Protein AF-A0A067P922-F1 (afdb_monomer)

Solvent-accessible surface area (backbone atoms only — not comparable to full-atom values): 6542 Å² total; per-residue (Å²): 112,70,49,78,47,72,46,63,47,96,86,69,50,73,76,45,75,48,81,36,69,77,56,89,48,60,68,57,53,52,52,51,50,40,71,73,29,81,43,74,88,63,46,59,56,66,48,82,40,73,64,21,53,58,42,51,52,51,39,58,76,69,64,58,67,82,58,71,74,37,47,38,28,29,45,68,65,44,52,69,72,72,42,60,98,78,45,57,68,38,60,73,63,15,38,50,80,79,38,68,95,58,45,56,96,94,35,110

Radius of gyration: 14.09 Å; Cα contacts (8 Å, |Δi|>4): 123; chains: 1; bounding box: 34×41×30 Å

Structure (mmCIF, N/CA/C/O backbone):
data_AF-A0A067P922-F1
#
_entry.id   AF-A0A067P922-F1
#
loop_
_atom_site.group_PDB
_atom_site.id
_atom_site.type_symbol
_atom_site.label_atom_id
_atom_site.label_alt_id
_atom_site.label_comp_id
_atom_site.label_asym_id
_atom_site.label_entity_id
_atom_site.label_seq_id
_atom_site.pdbx_PDB_ins_code
_atom_site.Cartn_x
_atom_site.Cartn_y
_atom_site.Cartn_z
_atom_site.occupancy
_atom_site.B_iso_or_equiv
_atom_site.auth_seq_id
_atom_site.auth_comp_id
_atom_site.auth_asym_id
_atom_site.auth_atom_id
_atom_site.pdbx_PDB_model_num
ATOM 1 N N . MET A 1 1 ? -0.967 23.518 -3.786 1.00 66.69 1 MET A N 1
ATOM 2 C CA . MET A 1 1 ? -1.425 22.340 -4.551 1.00 66.69 1 MET A CA 1
ATOM 3 C C . MET A 1 1 ? -1.784 21.257 -3.542 1.00 66.69 1 MET A C 1
ATOM 5 O O . MET A 1 1 ? -1.044 21.113 -2.573 1.00 66.69 1 MET A O 1
ATOM 9 N N . HIS A 1 2 ? -2.928 20.592 -3.695 1.00 83.50 2 HIS A N 1
ATOM 10 C CA . HIS A 1 2 ? -3.334 19.458 -2.858 1.00 83.50 2 HIS A CA 1
ATOM 11 C C . HIS A 1 2 ? -3.653 18.267 -3.765 1.00 83.50 2 HIS A C 1
ATOM 13 O O . HIS A 1 2 ? -4.039 18.473 -4.918 1.00 83.50 2 HIS A O 1
ATOM 19 N N . ASN A 1 3 ? -3.468 17.053 -3.263 1.00 88.06 3 ASN A N 1
ATOM 20 C CA . ASN A 1 3 ? -3.899 15.819 -3.911 1.00 88.06 3 ASN A CA 1
ATOM 21 C C . ASN A 1 3 ? -4.869 15.068 -2.995 1.00 88.06 3 ASN A C 1
ATOM 23 O O . ASN A 1 3 ? -4.740 15.095 -1.775 1.00 88.06 3 ASN A O 1
ATOM 27 N N . GLU A 1 4 ? -5.862 14.420 -3.591 1.00 91.50 4 GLU A N 1
ATOM 28 C CA . GLU A 1 4 ? -6.764 13.522 -2.875 1.00 91.50 4 GLU A CA 1
ATOM 29 C C . GLU A 1 4 ? -6.249 12.101 -3.054 1.00 91.50 4 GLU A C 1
ATOM 31 O O . GLU A 1 4 ? -6.148 11.623 -4.184 1.00 91.50 4 GLU A O 1
ATOM 36 N N . GLN A 1 5 ? -5.934 11.442 -1.946 1.00 93.38 5 GLN A N 1
ATOM 37 C CA . GLN A 1 5 ? -5.578 10.034 -1.931 1.00 93.38 5 GLN A CA 1
ATOM 38 C C . GLN A 1 5 ? -6.793 9.196 -1.559 1.00 93.38 5 GLN A C 1
ATOM 40 O O . GLN A 1 5 ? -7.559 9.545 -0.656 1.00 93.38 5 GLN A O 1
ATOM 45 N N . LEU A 1 6 ? -6.973 8.095 -2.281 1.00 95.50 6 LEU A N 1
ATOM 46 C CA . LEU A 1 6 ? -8.076 7.161 -2.100 1.00 95.50 6 LEU A CA 1
ATOM 47 C C . LEU A 1 6 ? -7.512 5.772 -1.832 1.00 95.50 6 LEU A C 1
ATOM 49 O O . LEU A 1 6 ? -6.592 5.335 -2.518 1.00 95.50 6 LEU A O 1
ATOM 53 N N . ILE A 1 7 ? -8.114 5.058 -0.885 1.00 96.38 7 ILE A N 1
ATOM 54 C CA . ILE A 1 7 ? -7.933 3.611 -0.763 1.00 96.38 7 ILE A CA 1
ATOM 55 C C . ILE A 1 7 ? -9.178 2.961 -1.337 1.00 96.38 7 ILE A C 1
ATOM 57 O O . ILE A 1 7 ? -10.299 3.238 -0.903 1.00 96.38 7 ILE A O 1
ATOM 61 N N . VAL A 1 8 ? -8.975 2.114 -2.338 1.00 96.19 8 VAL A N 1
ATOM 62 C CA . VAL A 1 8 ? -10.048 1.506 -3.120 1.00 96.19 8 VAL A CA 1
ATOM 63 C C . VAL A 1 8 ? -9.848 -0.001 -3.111 1.00 96.19 8 VAL A C 1
ATOM 65 O O . VAL A 1 8 ? -8.743 -0.487 -3.350 1.00 96.19 8 VAL A O 1
ATOM 68 N N . TRP A 1 9 ? -10.910 -0.752 -2.833 1.00 94.19 9 TRP A N 1
ATOM 69 C CA . TRP A 1 9 ? -10.894 -2.195 -3.047 1.00 94.19 9 TRP A CA 1
ATOM 70 C C . TRP A 1 9 ? -10.779 -2.522 -4.535 1.00 94.19 9 TRP A C 1
ATOM 72 O O . TRP A 1 9 ? -11.221 -1.756 -5.389 1.00 94.19 9 TRP A O 1
ATOM 82 N N . MET A 1 10 ? -10.300 -3.724 -4.855 1.00 88.88 10 MET A N 1
ATOM 83 C CA . MET A 1 10 ? -10.213 -4.202 -6.243 1.00 88.88 10 MET A CA 1
ATOM 84 C C . MET A 1 10 ? -11.575 -4.241 -6.963 1.00 88.88 10 MET A C 1
ATOM 86 O O . MET A 1 10 ? -11.627 -4.193 -8.186 1.00 88.88 10 MET A O 1
ATOM 90 N N . CYS A 1 11 ? -12.688 -4.280 -6.221 1.00 92.94 11 CYS A N 1
ATOM 91 C CA . CYS A 1 11 ? -14.044 -4.168 -6.767 1.00 92.94 11 CYS A CA 1
ATOM 92 C C . CYS A 1 11 ? -14.494 -2.722 -7.068 1.00 92.94 11 CYS A C 1
ATOM 94 O O . CYS A 1 11 ? -15.637 -2.514 -7.467 1.00 92.94 11 CYS A O 1
ATOM 96 N N . GLY A 1 12 ? -13.633 -1.720 -6.861 1.00 93.94 12 GLY A N 1
ATOM 97 C CA . GLY A 1 12 ? -13.914 -0.305 -7.122 1.00 93.94 12 GLY A CA 1
ATOM 98 C C . GLY A 1 12 ? -14.579 0.452 -5.968 1.00 93.94 12 GLY A C 1
ATOM 99 O O . GLY A 1 12 ? -14.856 1.642 -6.098 1.00 93.94 12 GLY A O 1
ATOM 100 N N . ILE A 1 13 ? -14.830 -0.200 -4.828 1.00 96.31 13 ILE A N 1
ATOM 101 C CA . ILE A 1 13 ? -15.404 0.459 -3.648 1.00 96.31 13 ILE A CA 1
ATOM 102 C C . ILE A 1 13 ? -14.330 1.304 -2.960 1.00 96.31 13 ILE A C 1
ATOM 104 O O . ILE A 1 13 ? -13.304 0.781 -2.528 1.00 96.31 13 ILE A O 1
ATOM 108 N N . ILE A 1 14 ? -14.595 2.602 -2.815 1.0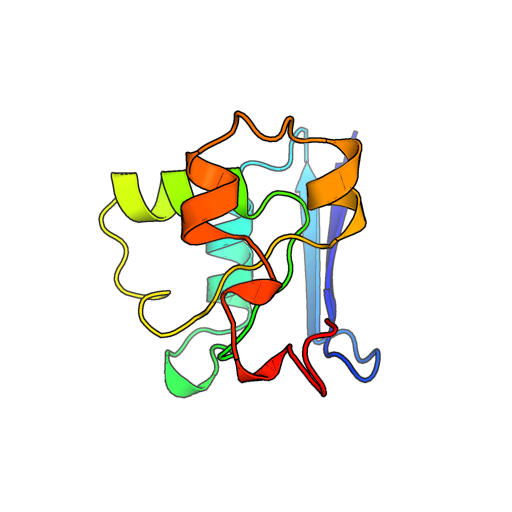0 97.38 14 ILE A N 1
ATOM 109 C CA . ILE A 1 14 ? -13.745 3.522 -2.053 1.00 97.38 14 ILE A CA 1
ATOM 110 C C . ILE A 1 14 ? -13.961 3.258 -0.561 1.00 97.38 14 ILE A C 1
ATOM 112 O O . ILE A 1 14 ? -15.072 3.410 -0.054 1.00 97.38 14 ILE A O 1
ATOM 116 N N . LEU A 1 15 ? -12.895 2.875 0.137 1.00 96.75 15 LEU A N 1
ATOM 117 C CA . LEU A 1 15 ? -12.897 2.628 1.579 1.00 96.75 15 LEU A CA 1
ATOM 118 C C . LEU A 1 15 ? -12.613 3.889 2.381 1.00 96.75 15 LEU A C 1
ATOM 120 O O . LEU A 1 15 ? -13.243 4.135 3.408 1.00 96.75 15 LEU A O 1
ATOM 124 N N . SER A 1 16 ? -11.649 4.681 1.926 1.00 97.25 16 SER A N 1
ATOM 125 C CA . SER A 1 16 ? -11.240 5.895 2.614 1.00 97.25 16 SER A CA 1
ATOM 126 C C . SER A 1 16 ? -10.679 6.917 1.638 1.00 97.25 16 SER A C 1
ATOM 128 O O . SER A 1 16 ? -10.308 6.611 0.501 1.00 97.25 16 SER A O 1
ATOM 130 N N . ARG A 1 17 ? -10.652 8.163 2.104 1.00 96.38 17 ARG A N 1
ATOM 131 C CA . ARG A 1 17 ? -10.176 9.324 1.363 1.00 96.38 17 ARG A CA 1
ATOM 132 C C . ARG A 1 17 ? -9.428 10.249 2.313 1.00 96.38 17 ARG A C 1
ATOM 134 O O . ARG A 1 17 ? -9.929 10.522 3.404 1.00 96.38 17 ARG A O 1
ATOM 141 N N . ALA A 1 18 ? -8.291 10.777 1.875 1.00 94.88 18 ALA A N 1
ATOM 142 C CA . ALA A 1 18 ? -7.547 11.806 2.592 1.00 94.88 18 ALA A CA 1
ATOM 143 C C . ALA A 1 18 ? -7.041 12.894 1.641 1.00 94.88 18 ALA A C 1
ATOM 145 O O . ALA A 1 18 ? -6.542 12.610 0.555 1.00 94.88 18 ALA A O 1
ATOM 146 N N . THR A 1 19 ? -7.137 14.149 2.077 1.00 93.19 19 THR A N 1
ATOM 147 C CA . THR A 1 19 ? -6.531 15.288 1.382 1.00 93.19 19 THR A CA 1
ATOM 148 C C . THR A 1 19 ? -5.103 15.478 1.869 1.00 93.19 19 THR A C 1
ATOM 150 O O . THR A 1 19 ? -4.873 15.718 3.056 1.00 93.19 19 THR A O 1
ATOM 153 N N . PHE A 1 20 ? -4.140 15.422 0.957 1.00 91.25 20 PHE A N 1
ATOM 154 C CA . PHE A 1 20 ? -2.735 15.699 1.224 1.00 91.25 20 PHE A CA 1
ATOM 155 C C . PHE A 1 20 ? -2.374 17.092 0.698 1.00 91.25 20 PHE A C 1
ATOM 157 O O . PHE A 1 20 ? -2.589 17.434 -0.467 1.00 91.25 20 PHE A O 1
ATOM 164 N N . PHE A 1 21 ? -1.845 17.934 1.585 1.00 85.69 21 PHE A N 1
ATOM 165 C CA . PHE A 1 21 ? -1.478 19.312 1.268 1.00 85.69 21 PHE A CA 1
ATOM 166 C C . PHE A 1 21 ? 0.028 19.421 1.014 1.00 85.69 21 PHE A C 1
ATOM 168 O O . PHE A 1 21 ? 0.840 18.989 1.828 1.00 85.69 21 PHE A O 1
ATOM 175 N N . GLY A 1 22 ? 0.412 20.036 -0.107 1.00 81.31 22 GLY A N 1
ATOM 176 C CA . GLY A 1 22 ? 1.807 20.360 -0.427 1.00 81.31 22 GLY A CA 1
ATOM 177 C C . GLY A 1 22 ? 2.615 19.205 -1.021 1.00 81.31 22 GLY A C 1
ATOM 178 O O . GLY A 1 22 ? 3.240 19.396 -2.062 1.00 81.31 22 GLY A O 1
ATOM 179 N N . SER A 1 23 ? 2.593 18.021 -0.407 1.00 76.69 23 SER A N 1
ATOM 180 C CA . SER A 1 23 ? 3.298 16.843 -0.928 1.00 76.69 23 SER A CA 1
ATOM 181 C C . SER A 1 23 ? 2.740 15.535 -0.382 1.00 76.69 23 SER A C 1
ATOM 183 O O . SER A 1 23 ? 2.372 15.453 0.789 1.00 76.69 23 SER A O 1
ATOM 185 N N . GLU A 1 24 ? 2.816 14.484 -1.189 1.00 82.12 24 GLU A N 1
ATOM 186 C CA . GLU A 1 24 ? 2.577 13.109 -0.765 1.00 82.12 24 GLU A CA 1
ATOM 187 C C . GLU A 1 24 ? 3.797 12.538 -0.039 1.00 82.12 24 GLU A C 1
ATOM 189 O O . GLU A 1 24 ? 4.638 11.829 -0.598 1.00 82.12 24 GLU A O 1
ATOM 194 N N . ALA A 1 25 ? 3.935 12.913 1.231 1.00 89.94 25 ALA A N 1
ATOM 195 C CA . ALA A 1 25 ? 4.972 12.355 2.080 1.00 89.94 25 ALA A CA 1
ATOM 196 C C . ALA A 1 25 ? 4.679 10.872 2.353 1.00 89.94 25 ALA A C 1
ATOM 198 O O . ALA A 1 25 ? 3.581 10.505 2.763 1.00 89.94 25 ALA A O 1
ATOM 199 N N . VAL A 1 26 ? 5.691 10.019 2.197 1.00 92.50 26 VAL A N 1
ATOM 200 C CA . VAL A 1 26 ? 5.575 8.567 2.417 1.00 92.50 26 VAL A CA 1
ATOM 201 C C . VAL A 1 26 ? 5.127 8.226 3.845 1.00 92.50 26 VAL A C 1
ATOM 203 O O . VAL A 1 26 ? 4.368 7.282 4.048 1.00 92.50 26 VAL A O 1
ATOM 206 N N . SER A 1 27 ? 5.542 9.020 4.834 1.00 93.25 27 SER A N 1
ATOM 207 C CA . SER A 1 27 ? 5.069 8.880 6.214 1.00 93.25 27 SER A CA 1
ATOM 208 C C . SER A 1 27 ? 3.573 9.178 6.346 1.00 93.25 27 SER A C 1
ATOM 210 O O . SER A 1 27 ? 2.868 8.441 7.022 1.00 93.25 27 SER A O 1
ATOM 212 N N . ALA A 1 28 ? 3.063 10.194 5.642 1.00 93.94 28 ALA A N 1
ATOM 213 C CA . ALA A 1 28 ? 1.637 10.512 5.643 1.00 93.94 28 ALA A CA 1
ATOM 214 C C . ALA A 1 28 ? 0.809 9.414 4.954 1.00 93.94 28 ALA A C 1
ATOM 216 O O . ALA A 1 28 ? -0.277 9.085 5.424 1.00 93.94 28 ALA A O 1
ATOM 217 N N . VAL A 1 29 ? 1.339 8.793 3.891 1.00 94.62 29 VAL A N 1
ATOM 218 C CA . VAL A 1 29 ? 0.724 7.608 3.259 1.00 94.62 29 VAL A CA 1
ATOM 219 C C . VAL A 1 29 ? 0.634 6.452 4.255 1.00 94.62 29 VAL A C 1
ATOM 221 O O . VAL A 1 29 ? -0.431 5.857 4.403 1.00 94.62 29 VAL A O 1
ATOM 224 N N . LYS A 1 30 ? 1.721 6.156 4.983 1.00 95.44 30 LYS A N 1
ATOM 225 C CA . LYS A 1 30 ? 1.722 5.130 6.037 1.00 95.44 30 LYS A CA 1
ATOM 226 C C . LYS A 1 30 ? 0.629 5.404 7.076 1.00 95.44 30 LYS A C 1
ATOM 228 O O . LYS A 1 30 ? -0.156 4.506 7.379 1.00 95.44 30 LYS A O 1
ATOM 233 N N . ASP A 1 31 ? 0.575 6.625 7.601 1.00 95.50 31 ASP A N 1
ATOM 234 C CA . ASP A 1 31 ? -0.398 7.008 8.628 1.00 95.50 31 ASP A CA 1
ATOM 235 C C . ASP A 1 31 ? -1.837 6.908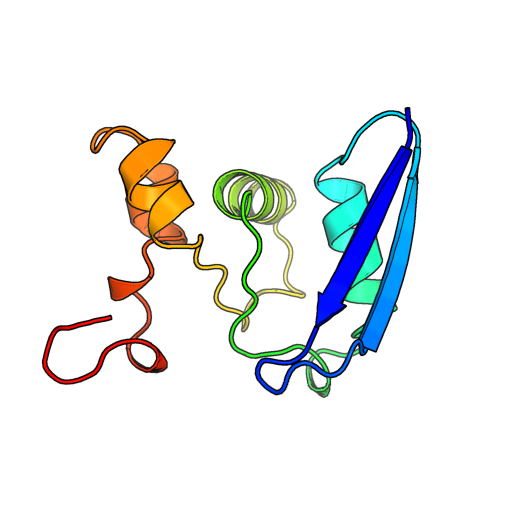 8.103 1.00 95.50 31 ASP A C 1
ATOM 237 O O . ASP A 1 31 ? -2.723 6.426 8.806 1.00 95.50 31 ASP A O 1
ATOM 241 N N . PHE A 1 32 ? -2.065 7.281 6.841 1.00 96.19 32 PHE A N 1
ATOM 242 C CA . PHE A 1 32 ? -3.367 7.151 6.189 1.00 96.19 32 PHE A CA 1
ATOM 243 C C . PHE A 1 32 ? -3.809 5.685 6.032 1.00 96.19 32 PHE A C 1
ATOM 245 O O . PHE A 1 32 ? -4.970 5.352 6.295 1.00 96.19 32 PHE A O 1
ATOM 252 N N . ILE A 1 33 ? -2.884 4.792 5.670 1.00 96.81 33 ILE A N 1
ATOM 253 C CA . ILE A 1 33 ? -3.158 3.353 5.569 1.00 96.81 33 ILE A CA 1
ATOM 254 C C . ILE A 1 33 ? -3.507 2.775 6.947 1.00 96.81 33 ILE A C 1
ATOM 256 O O . ILE A 1 33 ? -4.511 2.076 7.069 1.00 96.81 33 ILE A O 1
ATOM 260 N N . ILE A 1 34 ? -2.746 3.111 7.995 1.00 96.44 34 ILE A N 1
ATOM 261 C CA . ILE A 1 34 ? -3.017 2.648 9.369 1.00 96.44 34 ILE A CA 1
ATOM 262 C C . ILE A 1 34 ? -4.343 3.210 9.895 1.00 96.44 34 ILE A C 1
ATOM 264 O O . ILE A 1 34 ? -5.092 2.505 10.565 1.00 96.44 34 ILE A O 1
ATOM 268 N N . ALA A 1 35 ? -4.676 4.462 9.576 1.00 96.81 35 ALA A N 1
ATOM 269 C CA . ALA A 1 35 ? -5.963 5.040 9.952 1.00 96.81 35 ALA A CA 1
ATOM 270 C C . ALA A 1 35 ? -7.146 4.316 9.282 1.00 96.81 35 ALA A C 1
ATOM 272 O O . ALA A 1 35 ? -8.218 4.211 9.876 1.00 96.81 35 ALA A O 1
ATOM 273 N N . THR A 1 36 ? -6.951 3.802 8.064 1.00 97.06 36 THR A N 1
ATOM 274 C CA . THR A 1 36 ? -7.973 3.045 7.322 1.00 97.06 36 THR A CA 1
ATOM 275 C C . THR A 1 36 ? -8.082 1.602 7.812 1.00 97.06 36 THR A C 1
ATOM 277 O O . THR A 1 36 ? -9.183 1.076 7.966 1.00 97.06 36 THR A O 1
ATOM 280 N N . PHE A 1 37 ? -6.944 0.973 8.098 1.00 97.00 37 PHE A N 1
ATOM 281 C CA . PHE A 1 37 ? -6.846 -0.385 8.613 1.00 97.00 37 PHE A CA 1
ATOM 282 C C . PHE A 1 37 ? -6.142 -0.325 9.968 1.00 97.00 37 PHE A C 1
ATOM 284 O O . PHE A 1 37 ? -4.919 -0.417 9.988 1.00 97.00 37 PHE A O 1
ATOM 291 N N . PRO A 1 38 ? -6.860 -0.148 11.094 1.00 94.88 38 PRO A N 1
ATOM 292 C CA . PRO A 1 38 ? -6.251 0.084 12.410 1.00 94.88 38 PRO A CA 1
ATOM 293 C C . PRO A 1 38 ? -5.785 -1.192 13.126 1.00 94.88 38 PRO A C 1
ATOM 295 O O .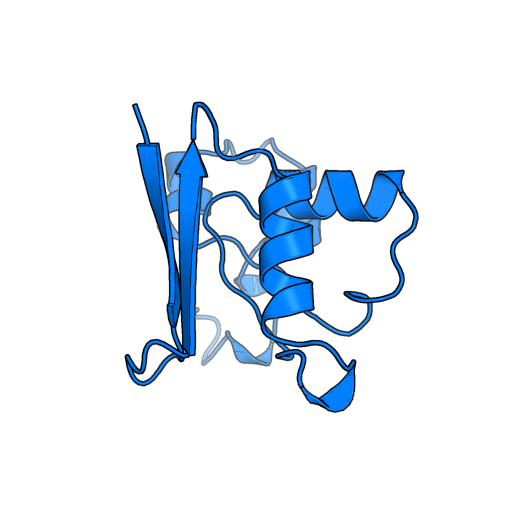 PRO A 1 38 ? -5.156 -1.117 14.182 1.00 94.88 38 PRO A O 1
ATOM 298 N N . SER A 1 39 ? -6.105 -2.371 12.584 1.00 94.62 39 SER A N 1
ATOM 299 C CA . SER A 1 39 ? -5.650 -3.662 13.106 1.00 94.62 39 SER A CA 1
ATOM 300 C C . SER A 1 39 ? -4.941 -4.500 12.040 1.00 94.62 39 SER A C 1
ATOM 302 O O . SER A 1 39 ? -5.272 -4.423 10.855 1.00 94.62 39 SER A O 1
ATOM 304 N N . LEU A 1 40 ? -4.044 -5.393 12.471 1.00 92.81 40 LEU A N 1
ATOM 305 C CA . LEU A 1 40 ? -3.403 -6.363 11.573 1.00 92.81 40 LEU A CA 1
ATOM 306 C C . LEU A 1 40 ? -4.426 -7.245 10.841 1.00 92.81 40 LEU A C 1
ATOM 308 O O . LEU A 1 40 ? -4.192 -7.629 9.707 1.00 92.81 40 LEU A O 1
ATOM 312 N N . ALA A 1 41 ? -5.569 -7.533 11.472 1.00 92.75 41 ALA A N 1
ATOM 313 C CA . ALA A 1 41 ? -6.637 -8.337 10.881 1.00 92.75 41 ALA A CA 1
ATOM 314 C C . ALA A 1 41 ? -7.422 -7.592 9.787 1.00 92.75 41 ALA A C 1
ATOM 316 O O . ALA A 1 41 ? -8.029 -8.224 8.931 1.00 92.75 41 ALA A O 1
ATOM 317 N N . SER A 1 42 ? -7.432 -6.256 9.825 1.00 94.00 42 SER A N 1
ATOM 318 C CA . SER A 1 42 ? -8.065 -5.428 8.791 1.00 94.00 42 SER A CA 1
ATOM 319 C C . SER A 1 42 ? -7.132 -5.113 7.625 1.00 94.00 42 SER A C 1
ATOM 321 O O . SER A 1 42 ? -7.602 -4.673 6.581 1.00 94.00 42 SER A O 1
ATOM 323 N N . MET A 1 43 ? -5.824 -5.287 7.817 1.00 95.44 43 MET A N 1
ATOM 324 C CA . MET A 1 43 ? -4.813 -4.946 6.828 1.00 95.44 43 MET A CA 1
ATOM 325 C C . MET A 1 43 ? -4.873 -5.933 5.652 1.00 95.44 43 MET A C 1
ATOM 327 O O . MET A 1 43 ? -4.886 -7.142 5.887 1.00 95.44 43 MET A O 1
ATOM 331 N N . PRO A 1 44 ? -4.898 -5.461 4.394 1.00 94.75 44 PRO A N 1
ATOM 332 C CA . PRO A 1 44 ? -4.895 -6.358 3.251 1.00 94.75 44 PRO A CA 1
ATOM 333 C C . PRO A 1 44 ? -3.555 -7.092 3.121 1.00 94.75 44 PRO A C 1
ATOM 335 O O . PRO A 1 44 ? -2.492 -6.566 3.465 1.00 94.75 44 PRO A O 1
ATOM 338 N N . GLU A 1 45 ? -3.608 -8.297 2.560 1.00 94.00 45 GLU A N 1
ATOM 339 C CA . GLU A 1 45 ? -2.418 -9.092 2.237 1.00 94.00 45 GLU A CA 1
ATOM 340 C C . GLU A 1 45 ? -1.601 -8.456 1.108 1.00 94.00 45 GLU A C 1
ATOM 342 O O . GLU A 1 45 ? -0.380 -8.548 1.113 1.00 94.00 45 GLU A O 1
ATOM 347 N N . ILE A 1 46 ? -2.252 -7.756 0.172 1.00 93.75 46 ILE A N 1
ATOM 348 C CA . ILE A 1 46 ? -1.610 -7.022 -0.923 1.00 93.75 46 ILE A CA 1
ATOM 349 C C . ILE A 1 46 ? -2.149 -5.593 -0.960 1.00 93.75 46 ILE A C 1
ATOM 351 O O . ILE A 1 46 ? -3.362 -5.381 -0.994 1.00 93.75 46 ILE A O 1
ATOM 355 N N . LEU A 1 47 ? -1.247 -4.612 -0.994 1.00 94.56 47 LEU A N 1
ATOM 356 C CA . LEU A 1 47 ? -1.590 -3.198 -1.130 1.00 94.56 47 LEU A CA 1
ATOM 357 C C . LEU A 1 47 ? -0.802 -2.577 -2.283 1.00 94.56 47 LEU A C 1
ATOM 359 O O . LEU A 1 47 ? 0.421 -2.442 -2.215 1.00 94.56 47 LEU A O 1
ATOM 363 N N . PHE A 1 48 ? -1.521 -2.170 -3.329 1.00 91.75 48 PHE A N 1
ATOM 364 C CA . PHE A 1 48 ? -0.953 -1.436 -4.455 1.00 91.75 48 PHE A CA 1
ATOM 365 C C . PHE A 1 48 ? -0.876 0.055 -4.148 1.00 91.75 48 PHE A C 1
ATOM 367 O O . PHE A 1 48 ? -1.839 0.666 -3.686 1.00 91.75 48 PHE A O 1
ATOM 374 N N . TYR A 1 49 ? 0.277 0.634 -4.447 1.00 90.31 49 TYR A N 1
ATOM 375 C CA . TYR A 1 49 ? 0.535 2.063 -4.405 1.00 90.31 49 TYR A CA 1
ATOM 376 C C . TYR A 1 49 ? 1.685 2.341 -5.372 1.00 90.31 49 TYR A C 1
ATOM 378 O O . TYR A 1 49 ? 2.681 1.611 -5.375 1.00 90.31 49 TYR A O 1
ATOM 386 N N . ASP A 1 50 ? 1.538 3.364 -6.214 1.00 82.50 50 ASP A N 1
ATOM 387 C CA . ASP A 1 50 ? 2.476 3.637 -7.303 1.00 82.50 50 ASP A CA 1
ATOM 388 C C . ASP A 1 50 ? 3.902 3.819 -6.767 1.00 82.50 50 ASP A C 1
ATOM 390 O O . ASP A 1 50 ? 4.844 3.279 -7.321 1.00 82.50 50 ASP A O 1
ATOM 394 N N . ASN A 1 51 ? 4.077 4.471 -5.622 1.00 87.31 51 ASN A N 1
ATOM 395 C CA . ASN A 1 51 ? 5.380 4.740 -5.022 1.00 87.31 51 ASN A CA 1
ATOM 396 C C . ASN A 1 51 ? 5.703 3.791 -3.847 1.00 87.31 51 ASN A C 1
ATOM 398 O O . ASN A 1 51 ? 6.355 4.164 -2.857 1.00 87.31 51 ASN A O 1
ATOM 402 N N . ASN A 1 52 ? 5.286 2.526 -3.970 1.00 91.75 52 ASN A N 1
ATOM 403 C CA . ASN A 1 52 ? 5.593 1.481 -2.995 1.00 91.75 52 ASN A CA 1
ATOM 404 C C . ASN A 1 52 ? 7.100 1.238 -2.822 1.00 91.75 52 ASN A C 1
ATOM 406 O O . ASN A 1 52 ? 7.515 0.917 -1.707 1.00 91.75 52 ASN A O 1
ATOM 410 N N . CYS A 1 53 ? 7.941 1.477 -3.842 1.00 88.94 53 CYS A N 1
ATOM 411 C CA . CYS A 1 53 ? 9.395 1.327 -3.686 1.00 88.94 53 CYS A CA 1
ATOM 412 C C . CYS A 1 53 ? 9.919 2.226 -2.538 1.00 88.94 53 CYS A C 1
ATOM 414 O O . CYS A 1 53 ? 10.705 1.780 -1.696 1.00 88.94 53 CYS A O 1
ATOM 416 N N . LYS A 1 54 ? 9.451 3.485 -2.445 1.00 90.44 54 LYS A N 1
ATOM 417 C CA . LYS A 1 54 ? 9.853 4.401 -1.358 1.00 90.44 54 LYS A CA 1
ATOM 418 C C . LYS A 1 54 ? 9.148 4.091 -0.042 1.00 90.44 54 LYS A C 1
ATOM 420 O O . LYS A 1 54 ? 9.782 4.214 1.007 1.00 90.44 54 LYS A O 1
ATOM 425 N N . LEU A 1 55 ? 7.879 3.674 -0.080 1.00 93.75 55 LEU A N 1
ATOM 426 C CA . LEU A 1 55 ? 7.168 3.227 1.123 1.00 93.75 55 LEU A CA 1
ATOM 427 C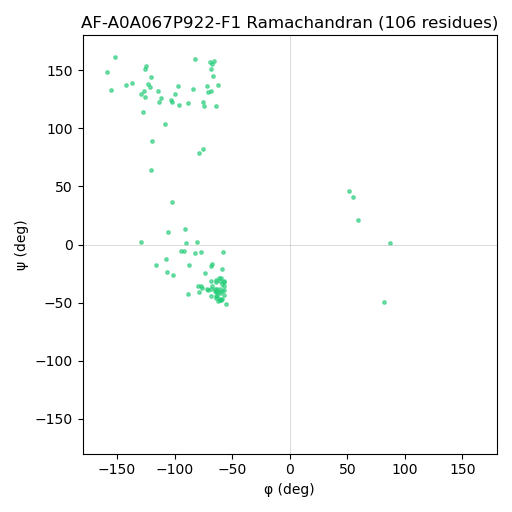 C . LEU A 1 55 ? 7.889 2.056 1.783 1.00 93.75 55 LEU A C 1
ATOM 429 O O . LEU A 1 55 ? 8.170 2.104 2.979 1.00 93.75 55 LEU A O 1
ATOM 433 N N . ARG A 1 56 ? 8.294 1.058 1.000 1.00 93.25 56 ARG A N 1
ATOM 434 C CA . ARG A 1 56 ? 9.034 -0.096 1.501 1.00 93.25 56 ARG A CA 1
ATOM 435 C C . ARG A 1 56 ? 10.354 0.301 2.153 1.00 93.25 56 ARG A C 1
ATOM 437 O O . ARG A 1 56 ? 10.633 -0.145 3.263 1.00 93.25 56 ARG A O 1
ATOM 444 N N . LEU A 1 57 ? 11.145 1.153 1.500 1.00 92.44 57 LEU A N 1
ATOM 445 C CA . LEU A 1 57 ? 12.406 1.645 2.061 1.00 92.44 57 LEU A CA 1
ATOM 446 C C . LEU A 1 57 ? 12.191 2.405 3.376 1.00 92.44 57 LEU A C 1
ATOM 448 O O . LEU A 1 57 ? 12.933 2.193 4.335 1.00 92.44 57 LEU A O 1
ATOM 452 N N . HIS A 1 58 ? 11.153 3.241 3.444 1.00 94.44 58 HIS A N 1
ATOM 453 C CA . HIS A 1 58 ? 10.778 3.939 4.671 1.00 94.44 58 HIS A CA 1
ATOM 454 C C . HIS A 1 58 ? 10.421 2.959 5.800 1.00 94.44 58 HIS A C 1
ATOM 456 O O . HIS A 1 58 ? 10.952 3.086 6.903 1.00 94.44 58 HIS A O 1
ATOM 462 N N . LEU A 1 59 ? 9.589 1.949 5.521 1.00 95.44 59 LEU A N 1
ATOM 463 C CA . LEU A 1 59 ? 9.185 0.926 6.494 1.00 95.44 59 LEU A CA 1
ATOM 464 C C . LEU A 1 59 ? 10.377 0.097 7.001 1.00 95.44 59 LEU A C 1
ATOM 466 O O . LEU A 1 59 ? 10.476 -0.166 8.200 1.00 95.44 59 LEU A O 1
ATOM 470 N N . LEU A 1 60 ? 11.311 -0.266 6.115 1.00 93.94 60 LEU A N 1
ATOM 471 C CA . LEU A 1 60 ? 12.545 -0.966 6.489 1.00 93.94 60 LEU A CA 1
ATOM 472 C C . LEU A 1 60 ? 13.437 -0.104 7.389 1.00 93.94 60 LEU A C 1
ATOM 474 O O . LEU A 1 60 ? 13.933 -0.591 8.407 1.00 93.94 60 LEU A O 1
ATOM 478 N N . ALA A 1 61 ? 13.608 1.178 7.052 1.00 95.25 61 ALA A N 1
ATOM 479 C CA . ALA A 1 61 ? 14.434 2.105 7.823 1.00 95.25 61 ALA A CA 1
ATOM 480 C C . ALA A 1 61 ? 13.928 2.277 9.265 1.00 95.25 61 ALA A C 1
ATOM 482 O O . ALA A 1 61 ? 14.729 2.333 10.199 1.00 95.25 61 ALA A O 1
ATOM 483 N N . ILE A 1 62 ? 12.606 2.302 9.455 1.00 96.25 62 ILE A N 1
ATOM 484 C CA . ILE A 1 62 ? 11.983 2.429 10.782 1.00 96.25 62 ILE A CA 1
ATOM 485 C C . ILE A 1 62 ? 11.706 1.078 11.462 1.00 96.25 62 ILE A C 1
ATOM 487 O O . ILE A 1 62 ? 11.177 1.061 12.572 1.00 96.25 62 ILE A O 1
ATOM 491 N N . ARG A 1 63 ? 12.065 -0.048 10.823 1.00 95.75 63 ARG A N 1
ATOM 492 C CA . ARG A 1 63 ? 11.801 -1.424 11.293 1.00 95.75 63 ARG A CA 1
ATOM 493 C C . ARG A 1 63 ? 10.331 -1.659 11.647 1.00 95.75 63 ARG A C 1
ATOM 495 O O . ARG A 1 63 ? 10.009 -2.214 12.701 1.00 95.75 63 ARG A O 1
ATOM 502 N N . ASP A 1 64 ? 9.449 -1.204 10.766 1.00 95.31 64 ASP A N 1
ATOM 503 C CA . ASP A 1 64 ? 8.012 -1.338 10.950 1.00 95.31 64 ASP A CA 1
ATOM 504 C C . ASP A 1 64 ? 7.583 -2.817 10.993 1.00 95.31 64 ASP A C 1
ATOM 506 O O . ASP A 1 64 ? 8.059 -3.638 10.208 1.00 95.31 64 ASP A O 1
ATOM 510 N N . LYS A 1 65 ? 6.688 -3.157 11.927 1.0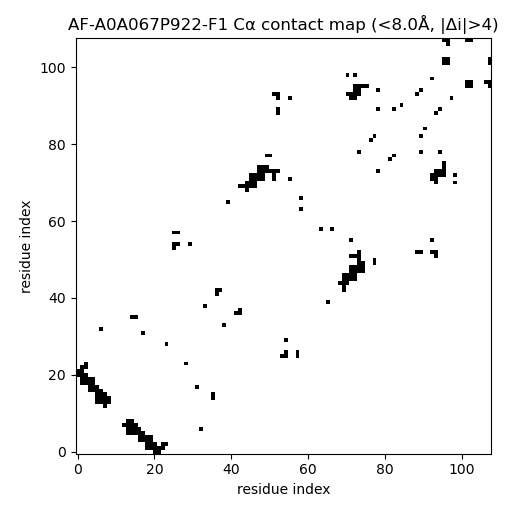0 94.31 65 LYS A N 1
ATOM 511 C CA . LYS A 1 65 ? 6.112 -4.507 12.064 1.00 94.31 65 LYS A CA 1
ATOM 512 C C . LYS A 1 65 ? 4.654 -4.586 11.623 1.00 94.31 65 LYS A C 1
ATOM 514 O O . LYS A 1 65 ? 4.124 -5.681 11.507 1.00 94.31 65 LYS A O 1
ATOM 519 N N . TYR A 1 66 ? 4.003 -3.448 11.417 1.00 94.81 66 TYR A N 1
ATOM 520 C CA . TYR A 1 66 ? 2.589 -3.380 11.083 1.00 94.81 66 TYR A CA 1
ATOM 521 C C . TYR A 1 66 ? 2.314 -3.942 9.685 1.00 94.81 66 TYR A C 1
ATOM 523 O O . TYR A 1 66 ? 1.351 -4.669 9.475 1.00 94.81 66 TYR A O 1
ATOM 531 N N . PHE A 1 67 ? 3.225 -3.677 8.749 1.00 94.75 67 PHE A N 1
ATOM 532 C CA . PHE A 1 67 ? 3.148 -4.138 7.360 1.00 94.75 67 PHE A CA 1
ATOM 533 C C . PHE A 1 67 ? 3.839 -5.495 7.129 1.00 94.75 67 PHE A C 1
ATOM 535 O O . PHE A 1 67 ? 4.095 -5.863 5.984 1.00 94.75 67 PHE A O 1
ATOM 542 N N . SER A 1 68 ? 4.192 -6.249 8.181 1.00 92.69 68 SER A N 1
ATOM 543 C CA . SER A 1 68 ? 5.009 -7.469 8.032 1.00 92.69 68 SER A CA 1
ATOM 544 C C . SER A 1 68 ? 4.345 -8.550 7.180 1.00 92.69 68 SER A C 1
ATOM 546 O O . SER A 1 68 ? 5.043 -9.336 6.546 1.00 92.69 68 SER A O 1
ATOM 548 N N . ASN A 1 69 ? 3.011 -8.569 7.172 1.00 93.00 69 ASN A N 1
ATOM 549 C CA . ASN A 1 69 ? 2.200 -9.564 6.476 1.00 93.00 69 ASN A CA 1
ATOM 550 C C . ASN A 1 69 ? 1.552 -8.997 5.202 1.00 93.00 69 ASN A C 1
ATOM 552 O O . ASN A 1 69 ? 0.674 -9.637 4.635 1.00 93.00 69 ASN A O 1
ATOM 556 N N . THR A 1 70 ? 1.967 -7.803 4.767 1.00 94.94 70 THR A N 1
ATOM 557 C CA . THR A 1 70 ? 1.425 -7.140 3.581 1.00 94.94 70 THR A CA 1
ATOM 558 C C . THR A 1 70 ? 2.491 -7.038 2.497 1.00 94.94 70 THR A C 1
ATOM 560 O O . THR A 1 70 ? 3.558 -6.444 2.689 1.00 94.94 70 THR A O 1
ATOM 563 N N . GLY A 1 71 ? 2.184 -7.589 1.329 1.00 94.06 71 GLY A N 1
ATOM 564 C CA . GLY A 1 71 ? 2.920 -7.360 0.099 1.00 94.06 71 GLY A CA 1
ATOM 565 C C . GLY A 1 71 ? 2.673 -5.957 -0.447 1.00 94.06 71 GLY A C 1
ATOM 566 O O . GLY A 1 71 ? 1.541 -5.478 -0.483 1.00 94.06 71 GLY A O 1
ATOM 567 N N . LEU A 1 72 ? 3.752 -5.301 -0.881 1.00 94.38 72 LEU A N 1
ATOM 568 C CA . LEU A 1 72 ? 3.743 -3.931 -1.400 1.00 94.38 72 LEU A CA 1
ATOM 569 C C . LEU A 1 72 ? 4.263 -3.889 -2.849 1.00 94.38 72 LEU A C 1
ATOM 571 O O . LEU A 1 72 ? 5.328 -3.311 -3.095 1.00 94.38 72 LEU A O 1
ATOM 575 N N . PRO A 1 73 ? 3.570 -4.529 -3.810 1.00 91.50 73 PRO A N 1
ATOM 576 C CA . PRO A 1 73 ? 3.926 -4.437 -5.221 1.00 91.50 73 PRO A CA 1
ATOM 577 C C . PRO A 1 73 ? 3.715 -3.013 -5.747 1.00 91.50 73 PRO A C 1
ATOM 579 O O . PRO A 1 73 ? 2.772 -2.324 -5.351 1.00 91.50 73 PRO A O 1
ATOM 582 N N . VAL A 1 74 ? 4.571 -2.572 -6.663 1.00 86.38 74 VAL A N 1
ATOM 583 C CA . VAL A 1 74 ? 4.251 -1.417 -7.519 1.00 86.38 74 VAL A CA 1
ATOM 584 C C . VAL A 1 74 ? 3.386 -1.872 -8.690 1.00 86.38 74 VAL A C 1
ATOM 586 O O . VAL A 1 74 ? 3.368 -3.053 -9.017 1.00 86.38 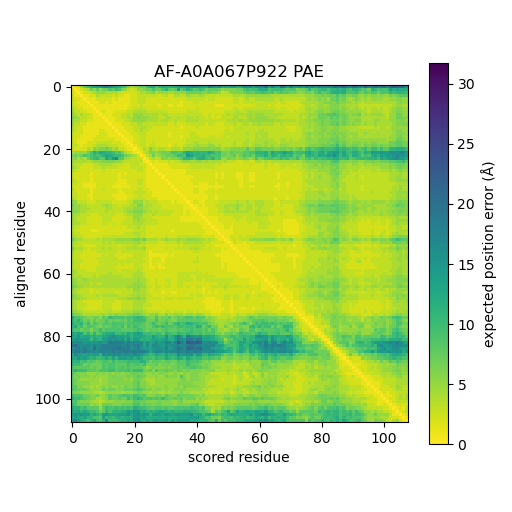74 VAL A O 1
ATOM 589 N N . ASP A 1 75 ? 2.656 -0.966 -9.334 1.00 78.38 75 ASP A N 1
ATOM 590 C CA . ASP A 1 75 ? 1.956 -1.327 -10.569 1.00 78.38 75 ASP A CA 1
ATOM 591 C C . ASP A 1 75 ? 2.950 -1.583 -11.726 1.00 78.38 75 ASP A C 1
ATOM 593 O O . ASP A 1 75 ? 4.087 -1.101 -11.708 1.00 78.38 75 ASP A O 1
ATOM 597 N N . VAL A 1 76 ? 2.534 -2.357 -12.738 1.00 75.75 76 VAL A N 1
ATOM 598 C CA . VAL A 1 76 ? 3.423 -2.755 -13.846 1.00 75.75 76 VAL A CA 1
ATOM 599 C C . VAL A 1 76 ? 3.886 -1.561 -14.682 1.00 75.75 76 VAL A C 1
ATOM 601 O O . VAL A 1 76 ? 5.006 -1.559 -15.177 1.00 75.75 76 VAL A O 1
ATOM 604 N N . PHE A 1 77 ? 3.073 -0.506 -14.797 1.00 72.31 77 PHE A N 1
ATOM 605 C CA . PHE A 1 77 ? 3.466 0.697 -15.526 1.00 72.31 77 PHE A CA 1
ATOM 606 C C . PHE A 1 77 ? 4.531 1.472 -14.753 1.00 72.31 77 PHE A C 1
ATOM 608 O O . PHE A 1 77 ? 5.476 1.980 -15.350 1.00 72.31 77 PHE A O 1
ATOM 615 N N . HIS A 1 78 ? 4.424 1.544 -13.429 1.00 72.81 78 HIS A N 1
ATOM 616 C CA . HIS A 1 78 ? 5.456 2.103 -12.572 1.00 72.81 78 HIS A CA 1
ATOM 617 C C . HIS A 1 78 ? 6.747 1.287 -12.668 1.00 72.81 78 HIS A C 1
ATOM 619 O O . HIS A 1 78 ? 7.831 1.858 -12.815 1.00 72.81 78 HIS A O 1
ATOM 625 N N . PHE A 1 79 ? 6.627 -0.038 -12.638 1.00 71.81 79 PHE A N 1
ATOM 626 C CA . PHE A 1 79 ? 7.757 -0.949 -12.755 1.00 71.81 79 PHE A CA 1
ATOM 627 C C . PHE A 1 79 ? 8.479 -0.819 -14.105 1.00 71.81 79 PHE A C 1
ATOM 629 O O . PHE A 1 79 ? 9.695 -0.643 -14.117 1.00 71.81 79 PHE A O 1
ATOM 636 N N . ASP A 1 80 ? 7.741 -0.825 -15.217 1.00 70.69 80 ASP A N 1
ATOM 637 C CA . ASP A 1 80 ? 8.304 -0.801 -16.572 1.00 70.69 80 ASP A CA 1
ATOM 638 C C . ASP A 1 80 ? 8.748 0.601 -17.019 1.00 70.69 80 ASP A C 1
ATOM 640 O O . ASP A 1 80 ? 9.733 0.738 -17.746 1.00 70.69 80 ASP A O 1
ATOM 644 N N . ALA A 1 81 ? 8.027 1.657 -16.621 1.00 71.94 81 ALA A N 1
ATOM 645 C CA . ALA A 1 81 ? 8.238 3.004 -17.159 1.00 71.94 81 ALA A CA 1
ATOM 646 C C . ALA A 1 81 ? 9.044 3.936 -16.245 1.00 71.94 81 ALA A C 1
ATOM 648 O O . ALA A 1 81 ? 9.638 4.894 -16.748 1.00 71.94 81 ALA A O 1
ATOM 649 N N . LYS A 1 82 ? 9.047 3.724 -14.918 1.00 68.19 82 LYS A N 1
ATOM 650 C CA . LYS A 1 82 ? 9.695 4.658 -13.972 1.00 68.19 82 LYS A CA 1
ATOM 651 C C . LYS A 1 82 ? 10.998 4.161 -13.372 1.00 68.19 82 LYS A C 1
ATOM 653 O O . LYS A 1 82 ? 11.812 4.996 -12.977 1.00 68.19 82 LYS A O 1
ATOM 658 N N . HIS A 1 83 ? 11.220 2.854 -13.331 1.00 67.44 83 HIS A N 1
ATOM 659 C CA . HIS A 1 83 ? 12.448 2.287 -12.795 1.00 67.44 83 HIS A CA 1
ATOM 660 C C . HIS A 1 83 ? 13.235 1.586 -13.896 1.00 67.44 83 HIS A C 1
ATOM 662 O O . HIS A 1 83 ? 12.704 0.800 -14.672 1.00 67.44 83 HIS A O 1
ATOM 668 N N . SER A 1 84 ? 14.533 1.875 -13.977 1.00 61.91 84 SER A N 1
ATOM 669 C CA . SER A 1 84 ? 15.425 1.071 -14.804 1.00 61.91 84 SER A CA 1
ATOM 670 C C . SER A 1 84 ? 15.557 -0.323 -14.187 1.00 61.91 84 SER A C 1
ATOM 672 O O . SER A 1 84 ? 15.467 -0.486 -12.970 1.00 61.91 84 SER A O 1
ATOM 674 N N . GLY A 1 85 ? 15.887 -1.335 -14.996 1.00 62.94 85 GLY A N 1
ATOM 675 C CA . GLY A 1 85 ? 16.201 -2.684 -14.494 1.00 62.94 85 GLY A CA 1
ATOM 676 C C . GLY A 1 85 ? 17.369 -2.738 -13.490 1.00 62.94 85 GLY A C 1
ATOM 677 O O . GLY A 1 85 ? 17.643 -3.785 -12.914 1.00 62.94 85 GLY A O 1
ATOM 678 N N . THR A 1 86 ? 18.056 -1.614 -13.264 1.00 62.38 86 THR A N 1
ATOM 679 C CA . THR A 1 86 ? 19.123 -1.448 -12.272 1.00 62.38 86 THR A CA 1
ATOM 680 C C . THR A 1 86 ? 18.629 -0.940 -10.914 1.00 62.38 86 THR A C 1
ATOM 682 O O . THR A 1 86 ? 19.437 -0.859 -9.989 1.00 62.38 86 THR A O 1
ATOM 685 N N . ASP A 1 87 ? 17.347 -0.588 -10.759 1.00 74.69 87 ASP A N 1
ATOM 686 C CA . ASP A 1 87 ? 16.767 -0.283 -9.446 1.00 74.69 87 ASP A CA 1
ATOM 687 C C . ASP A 1 87 ? 16.527 -1.579 -8.666 1.00 74.69 87 ASP A C 1
ATOM 689 O O . ASP A 1 87 ? 15.440 -2.163 -8.643 1.00 74.69 87 ASP A O 1
ATOM 693 N N . THR A 1 88 ? 17.594 -2.057 -8.036 1.00 78.25 88 THR A N 1
ATOM 694 C CA . THR A 1 88 ? 17.602 -3.323 -7.305 1.00 78.25 88 THR A CA 1
ATOM 695 C C . THR A 1 88 ? 16.605 -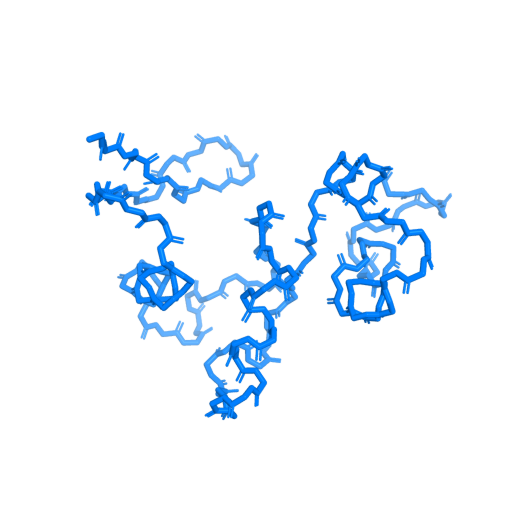3.338 -6.153 1.00 78.25 88 THR A C 1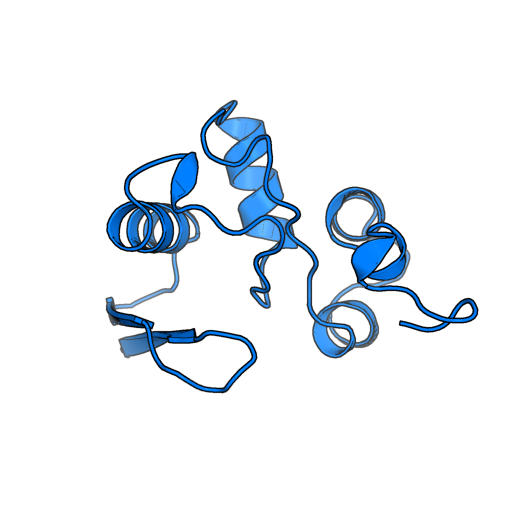
ATOM 697 O O . THR A 1 88 ? 16.033 -4.387 -5.872 1.00 78.25 88 THR A O 1
ATOM 700 N N . SER A 1 89 ? 16.341 -2.195 -5.514 1.00 77.62 89 SER A N 1
ATOM 701 C CA . SER A 1 89 ? 15.410 -2.131 -4.387 1.00 77.62 89 SER A CA 1
ATOM 702 C C . SER A 1 89 ? 13.976 -2.382 -4.833 1.00 77.62 89 SER A C 1
ATOM 704 O O . SER A 1 89 ? 13.260 -3.140 -4.169 1.00 77.62 89 SER A O 1
ATOM 706 N N . CYS A 1 90 ? 13.552 -1.767 -5.941 1.00 78.75 90 CYS A N 1
ATOM 707 C CA . CYS A 1 90 ? 12.197 -1.981 -6.434 1.00 78.75 9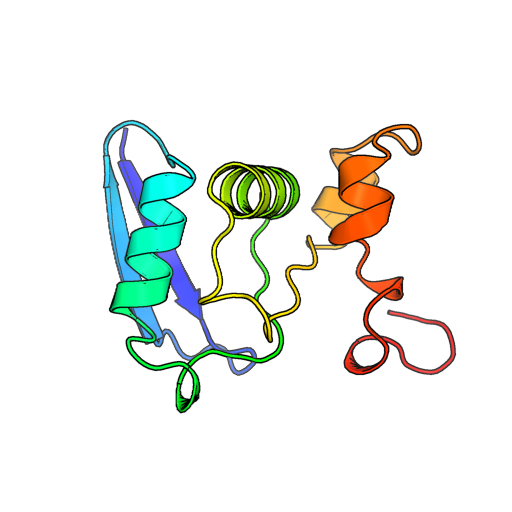0 CYS A CA 1
ATOM 708 C C . CYS A 1 90 ? 12.030 -3.394 -7.026 1.00 78.75 90 CYS A C 1
ATOM 710 O O . CYS A 1 90 ? 11.040 -4.067 -6.738 1.00 78.75 90 CYS A O 1
ATOM 712 N N . GLN A 1 91 ? 13.050 -3.900 -7.731 1.00 78.75 91 GLN A N 1
ATOM 713 C CA . GLN A 1 91 ? 13.088 -5.278 -8.241 1.00 78.75 91 GLN A CA 1
ATOM 714 C C . GLN A 1 91 ? 12.984 -6.335 -7.130 1.00 78.75 91 GLN A C 1
ATOM 716 O O . GLN A 1 91 ? 12.293 -7.337 -7.292 1.00 78.75 91 GLN A O 1
ATOM 721 N N . GLN A 1 92 ? 13.650 -6.115 -5.994 1.00 83.44 92 GLN A N 1
ATOM 722 C CA . GLN A 1 92 ? 13.686 -7.078 -4.889 1.00 83.44 92 GLN A CA 1
ATOM 723 C C . GLN A 1 92 ? 12.404 -7.112 -4.061 1.00 83.44 92 GLN A C 1
ATOM 725 O O . GLN A 1 92 ? 12.027 -8.175 -3.576 1.00 83.44 92 GLN A O 1
ATOM 730 N N . HIS A 1 93 ? 11.768 -5.960 -3.841 1.00 84.38 93 HIS A N 1
ATOM 731 C CA . HIS A 1 93 ? 10.710 -5.860 -2.833 1.00 84.38 93 HIS A CA 1
ATOM 732 C C . HIS A 1 93 ? 9.326 -5.528 -3.384 1.00 84.38 93 HIS A C 1
ATOM 734 O O . HIS A 1 93 ? 8.342 -5.713 -2.668 1.00 84.38 93 HIS A O 1
ATOM 740 N N . CYS A 1 94 ? 9.248 -5.009 -4.607 1.00 86.25 94 CYS A N 1
ATOM 741 C CA . CYS A 1 94 ? 8.015 -4.458 -5.161 1.00 86.25 94 CYS A CA 1
ATOM 742 C C . CYS A 1 94 ? 7.671 -5.027 -6.545 1.00 86.25 94 CYS A C 1
ATOM 744 O O . CYS A 1 94 ? 6.665 -4.620 -7.117 1.00 86.25 94 CYS A O 1
ATOM 746 N N . ASN A 1 95 ? 8.464 -5.962 -7.080 1.00 86.94 95 ASN A N 1
ATOM 747 C CA . ASN A 1 95 ? 8.173 -6.628 -8.347 1.00 86.94 95 ASN A CA 1
ATOM 748 C C . ASN A 1 95 ? 6.876 -7.456 -8.231 1.00 86.94 95 ASN A C 1
ATOM 750 O O . ASN A 1 95 ? 6.849 -8.394 -7.432 1.00 86.94 95 ASN A O 1
ATOM 754 N N . PRO A 1 96 ? 5.828 -7.176 -9.028 1.00 84.69 96 PRO A N 1
ATOM 755 C CA . PRO A 1 96 ? 4.565 -7.915 -8.976 1.00 84.69 96 PRO A CA 1
ATOM 756 C C . PRO A 1 96 ? 4.707 -9.424 -9.197 1.00 84.69 96 PRO A C 1
ATOM 758 O O . PRO A 1 96 ? 3.989 -10.203 -8.577 1.00 84.69 96 PRO A O 1
ATOM 761 N N . VAL A 1 97 ? 5.678 -9.848 -10.011 1.00 85.69 97 VAL A N 1
ATOM 762 C CA . VAL A 1 97 ? 5.954 -11.268 -10.296 1.00 85.69 97 VAL A CA 1
ATOM 763 C C . VAL A 1 97 ? 6.498 -12.008 -9.065 1.00 85.69 97 VAL A C 1
ATOM 765 O O . VAL A 1 97 ? 6.429 -13.232 -8.994 1.00 85.69 97 VAL A O 1
ATOM 768 N N . ALA A 1 98 ? 7.008 -11.285 -8.063 1.00 86.25 98 ALA A N 1
ATOM 769 C CA . ALA A 1 98 ? 7.466 -11.875 -6.807 1.00 86.25 98 ALA A CA 1
ATOM 770 C C . ALA A 1 98 ? 6.315 -12.263 -5.856 1.00 86.25 98 ALA A C 1
ATOM 772 O O . ALA A 1 98 ? 6.577 -12.873 -4.820 1.00 86.25 98 ALA A O 1
ATOM 773 N N . PHE A 1 99 ? 5.063 -11.927 -6.189 1.00 87.56 99 PHE A N 1
ATOM 774 C CA . PHE A 1 99 ? 3.878 -12.240 -5.389 1.00 87.56 99 PHE A CA 1
ATOM 775 C C . PHE A 1 99 ? 3.061 -13.340 -6.090 1.00 87.56 99 PHE A C 1
ATOM 777 O O . PHE A 1 99 ? 2.368 -13.041 -7.064 1.00 87.56 99 PHE A O 1
ATOM 784 N N . PRO A 1 100 ? 3.119 -14.606 -5.623 1.00 86.06 100 PRO A N 1
ATOM 785 C CA . PRO A 1 100 ? 2.508 -15.743 -6.319 1.00 86.06 100 PRO A CA 1
ATOM 786 C C . PRO A 1 100 ? 1.008 -15.590 -6.578 1.00 86.06 100 PRO A C 1
ATOM 788 O O . PRO A 1 100 ? 0.535 -15.981 -7.639 1.00 86.06 100 PRO A O 1
ATOM 791 N N . ASP A 1 101 ? 0.277 -14.966 -5.652 1.00 84.69 101 ASP A N 1
ATOM 792 C CA . ASP A 1 101 ? -1.175 -14.766 -5.763 1.00 84.69 101 ASP A CA 1
ATOM 793 C C . ASP A 1 101 ? -1.566 -13.801 -6.889 1.00 84.69 101 ASP A C 1
ATOM 795 O O . ASP A 1 101 ? -2.719 -13.766 -7.317 1.00 84.69 101 ASP A O 1
ATOM 799 N N . LEU A 1 102 ? -0.601 -13.017 -7.377 1.00 85.44 102 LEU A N 1
ATOM 800 C CA . LEU A 1 102 ? -0.783 -12.101 -8.495 1.00 85.44 102 LEU A CA 1
ATOM 801 C C . LEU A 1 102 ? -0.377 -12.718 -9.839 1.00 85.44 102 LEU A C 1
ATOM 803 O O . LEU A 1 102 ? -0.559 -12.071 -10.862 1.00 85.44 102 LEU A O 1
ATOM 807 N N . VAL A 1 103 ? 0.185 -13.932 -9.860 1.00 86.88 103 VAL A N 1
ATOM 808 C CA . VAL A 1 103 ? 0.702 -14.565 -11.079 1.00 86.88 103 VAL A CA 1
ATOM 809 C C . VAL A 1 103 ? -0.159 -15.763 -11.462 1.00 86.88 103 VAL A C 1
ATOM 811 O O . VAL A 1 103 ? -0.328 -16.714 -10.700 1.00 86.88 103 VAL A O 1
ATOM 814 N N . LYS A 1 104 ? -0.642 -15.766 -12.702 1.00 86.81 104 LYS A N 1
ATOM 815 C CA . LYS A 1 104 ? -1.362 -16.879 -13.318 1.00 86.81 104 LYS A CA 1
ATOM 816 C C . LYS A 1 104 ? -0.697 -17.277 -14.634 1.00 86.81 104 LYS A C 1
ATOM 818 O O . LYS A 1 104 ? -0.487 -16.450 -15.512 1.00 86.81 104 LYS A O 1
ATOM 823 N N . ASP A 1 105 ? -0.366 -18.558 -14.790 1.00 85.75 105 ASP A N 1
ATOM 824 C CA . ASP A 1 105 ? 0.255 -19.103 -16.011 1.00 85.75 105 ASP A CA 1
ATOM 825 C C . ASP A 1 105 ? 1.560 -18.378 -16.421 1.00 85.75 105 ASP A C 1
ATOM 827 O O . ASP A 1 105 ? 1.800 -18.112 -17.601 1.00 85.75 105 ASP A O 1
ATOM 831 N N . ASN A 1 106 ? 2.407 -18.043 -15.436 1.00 74.75 106 ASN A N 1
ATOM 832 C CA . ASN A 1 106 ? 3.630 -17.232 -15.592 1.00 74.75 106 ASN A CA 1
ATOM 833 C C . ASN A 1 106 ? 3.391 -15.823 -16.155 1.00 74.75 106 ASN A C 1
ATOM 835 O O . ASN A 1 106 ? 4.308 -15.197 -16.691 1.00 74.75 106 ASN A O 1
ATOM 839 N N . LYS A 1 107 ? 2.163 -15.322 -16.035 1.00 71.81 107 LYS A N 1
ATOM 840 C CA . LYS A 1 107 ? 1.793 -13.956 -16.377 1.00 71.81 107 LYS A CA 1
ATOM 841 C C . LYS A 1 107 ? 1.223 -13.288 -15.141 1.00 71.81 107 LYS A C 1
ATOM 843 O O . LYS A 1 107 ? 0.451 -13.900 -14.410 1.00 71.81 107 LYS A O 1
ATOM 848 N N . TRP A 1 108 ? 1.651 -12.060 -14.910 1.00 67.75 108 TRP A N 1
ATOM 849 C CA . TRP A 1 108 ? 0.919 -11.154 -14.044 1.00 67.75 108 TRP A CA 1
ATOM 850 C C . TRP A 1 108 ? -0.317 -10.649 -14.798 1.00 67.75 108 TRP A C 1
ATOM 852 O O . TRP A 1 108 ? -0.168 -10.373 -16.015 1.00 67.75 108 TRP A O 1
#

pLDDT: mean 87.84, std 9.24, range [61.91, 97.38]

Foldseek 3Di:
DKDKDFDADPVGRTQDIDIGPPDDDLVVVVVRLCVSQVDLVSRDQEDEDQVLLVNVVVCVVVVPPSCVNHQYAYDVCSVPPVDDPPPVSNVPRHHQLVDVVSDDPNHD

Organism: NCBI:txid933084

Sequence (108 aa):
MHNEQLIVWMCGIILSRATFFGSEAVSAVKDFIIATFPSLASMPEILFYDNNCKLRLHLLAIRDKYFSNTGLPVDVFHFDAKHSGTDTSCQQHCNPVAFPDLVKDNKW

Nearest PDB structures (foldseek):
  1ihr-assembly1_A  TM=4.731E-01  e=3.896E+00  Escherichia coli
  5na6-assembly1_A  TM=4.592E-01  e=4.735E+00  Bacteroides thetaiotaomicron VPI-5482
  5na7-assembly1_A  TM=4.568E-01  e=6.555E+00  Bacteroides thetaiotaomicron VPI-5482

Secondary structure (DSSP, 8-state):
-EEEEEEE-TTS-EEEEEEEES---HHHHHHHHHHHS-STTTS-SB---TTHHHHHHHHHHTT-STTTT-B-PPPHHHHHHHS-TT-HHHHHHT-GGG-GGG-BTTB-

Mean predicted aligned error: 4.9 Å